Protein AF-A0A519L4U9-F1 (afdb_monomer)

pLDDT: mean 93.31, std 9.67, range [52.94, 98.75]

Nearest PDB structures (foldseek):
  1wp1-assembly2_B  TM=8.638E-01  e=1.969E+00  Pseudomonas aeruginosa
  1yc9-assembly1_A-3  TM=9.844E-01  e=3.446E+00  Vibrio cholerae
  6zre-assembly2_B  TM=9.024E-01  e=6.032E+00  Pseudomonas aeruginosa PAO1
  5iuy-assembly1_A  TM=9.307E-01  e=9.844E+00  Pseudomonas aeruginosa PAO1

Mean predicted aligned error: 4.93 Å

Structure (mmCIF, N/CA/C/O backbone):
data_AF-A0A519L4U9-F1
#
_entry.id   AF-A0A519L4U9-F1
#
loop_
_atom_site.group_PDB
_atom_site.id
_atom_site.type_symbol
_atom_site.label_atom_id
_atom_site.label_alt_id
_atom_site.label_comp_id
_a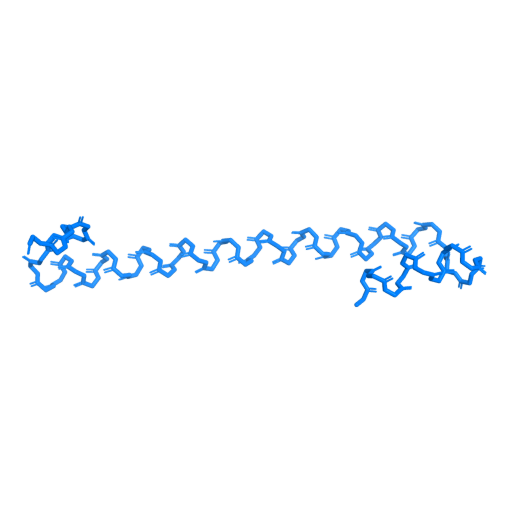tom_site.label_asym_id
_atom_site.label_entity_id
_atom_site.label_seq_id
_atom_site.pdbx_PDB_ins_code
_atom_si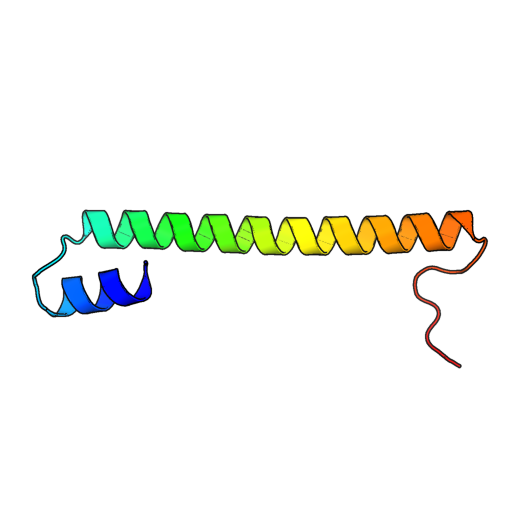te.Cartn_x
_atom_site.Cartn_y
_atom_site.Cartn_z
_atom_site.occupancy
_atom_site.B_iso_or_equiv
_atom_site.auth_seq_id
_atom_site.auth_comp_id
_atom_site.auth_asym_id
_atom_site.auth_atom_id
_atom_site.pdbx_PDB_model_num
ATOM 1 N N . ALA A 1 1 ? 5.739 -5.808 -12.681 1.00 87.19 1 ALA A N 1
ATOM 2 C CA . ALA A 1 1 ? 6.647 -4.704 -13.057 1.00 87.19 1 ALA A CA 1
ATOM 3 C C . ALA A 1 1 ? 8.032 -4.845 -12.409 1.00 87.19 1 ALA A C 1
ATOM 5 O O . ALA A 1 1 ? 8.883 -5.436 -13.051 1.00 87.19 1 ALA A O 1
ATOM 6 N N . TYR A 1 2 ? 8.256 -4.453 -11.141 1.00 95.50 2 TYR A N 1
ATOM 7 C CA . TYR A 1 2 ? 9.603 -4.427 -10.517 1.00 95.50 2 TYR A CA 1
ATOM 8 C C . TYR A 1 2 ? 10.462 -5.696 -10.703 1.00 95.50 2 TYR A C 1
ATOM 10 O O . TYR A 1 2 ? 11.628 -5.594 -11.065 1.00 95.50 2 TYR A O 1
ATOM 18 N N . ARG A 1 3 ? 9.906 -6.903 -10.488 1.00 95.94 3 ARG A N 1
ATOM 19 C CA . ARG A 1 3 ? 10.672 -8.160 -10.652 1.00 95.94 3 ARG A CA 1
ATOM 20 C C . ARG A 1 3 ? 11.215 -8.339 -12.074 1.00 95.94 3 ARG A C 1
ATOM 22 O O . ARG A 1 3 ? 12.357 -8.750 -12.227 1.00 95.94 3 ARG A O 1
ATOM 29 N N . LEU A 1 4 ? 10.407 -8.009 -13.082 1.00 95.81 4 LEU A N 1
ATOM 30 C CA . LEU A 1 4 ? 10.820 -8.048 -14.485 1.00 95.81 4 LEU A CA 1
ATOM 31 C C . LEU A 1 4 ? 11.854 -6.958 -14.775 1.00 95.81 4 LEU A C 1
ATOM 33 O O . LEU A 1 4 ? 12.848 -7.238 -15.434 1.00 95.81 4 LEU A O 1
ATOM 37 N N . SER A 1 5 ? 11.672 -5.756 -14.218 1.00 95.38 5 SER A N 1
ATOM 38 C CA . SER A 1 5 ? 12.647 -4.668 -14.342 1.00 95.38 5 SER A CA 1
ATOM 39 C C . SER A 1 5 ? 14.013 -5.047 -13.772 1.00 95.38 5 SER A C 1
ATOM 41 O O . SER A 1 5 ? 15.026 -4.798 -14.412 1.00 95.38 5 SER A O 1
ATOM 43 N N . ARG A 1 6 ? 14.050 -5.732 -12.622 1.00 95.94 6 ARG A N 1
ATOM 44 C CA . ARG A 1 6 ? 15.291 -6.238 -12.018 1.00 95.94 6 ARG A CA 1
ATOM 45 C C . ARG A 1 6 ? 16.021 -7.219 -12.940 1.00 95.94 6 ARG A C 1
ATOM 47 O O . ARG A 1 6 ? 17.205 -7.037 -13.186 1.00 95.94 6 ARG A O 1
ATOM 54 N N . ILE A 1 7 ? 15.301 -8.201 -13.485 1.00 97.38 7 ILE A N 1
ATOM 55 C CA . ILE A 1 7 ? 15.860 -9.185 -14.428 1.00 97.38 7 ILE A CA 1
ATOM 56 C C . ILE A 1 7 ? 16.367 -8.487 -15.700 1.00 97.38 7 ILE A C 1
ATOM 58 O O . ILE A 1 7 ? 17.440 -8.803 -16.203 1.00 97.38 7 ILE A O 1
ATOM 62 N N . GLY A 1 8 ? 15.615 -7.515 -16.223 1.00 95.44 8 GLY A N 1
ATOM 63 C CA . GLY A 1 8 ? 16.030 -6.754 -17.400 1.00 95.44 8 GLY A CA 1
ATOM 64 C C . GLY A 1 8 ? 17.269 -5.893 -17.151 1.00 95.44 8 GLY A C 1
ATOM 65 O O . GLY A 1 8 ? 18.111 -5.802 -18.037 1.00 9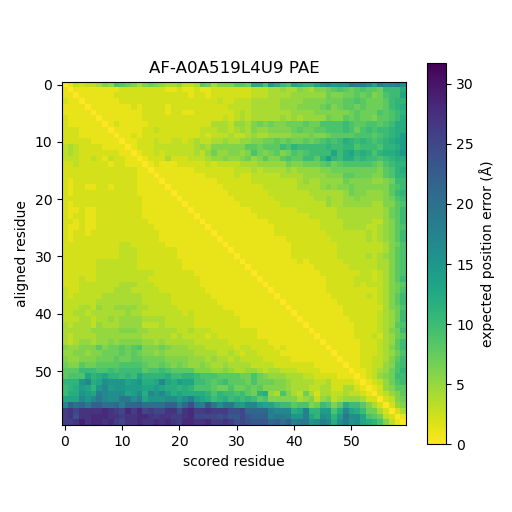5.44 8 GLY A O 1
ATOM 66 N N . THR A 1 9 ? 17.428 -5.317 -15.956 1.00 95.94 9 THR A N 1
ATOM 67 C CA . THR A 1 9 ? 18.647 -4.589 -15.573 1.00 95.94 9 THR A CA 1
ATOM 68 C C . THR A 1 9 ? 19.844 -5.525 -15.414 1.00 95.94 9 THR A C 1
ATOM 70 O O . THR A 1 9 ? 20.916 -5.201 -15.913 1.00 95.94 9 THR A O 1
ATOM 73 N N . GLU A 1 10 ? 19.670 -6.696 -14.791 1.00 95.44 10 GLU A N 1
ATOM 74 C CA . GLU A 1 10 ? 20.713 -7.736 -14.706 1.00 95.44 10 GLU A CA 1
ATOM 75 C C . GLU A 1 10 ? 21.172 -8.191 -16.105 1.00 95.44 10 GLU A C 1
ATOM 77 O O . GLU A 1 10 ? 22.353 -8.445 -16.322 1.00 95.4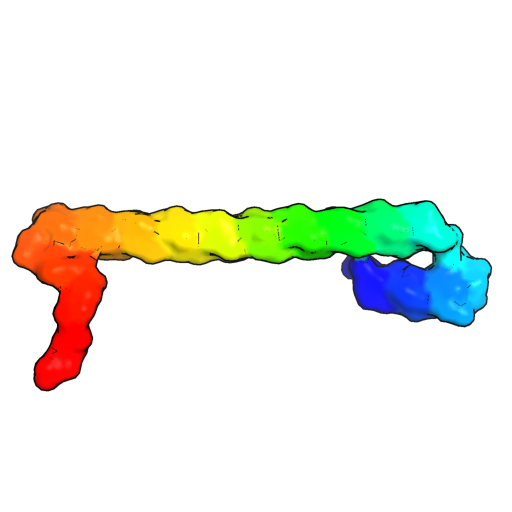4 10 GLU A O 1
ATOM 82 N N . ALA A 1 11 ? 20.259 -8.213 -17.081 1.00 96.56 11 ALA A N 1
ATOM 83 C CA . ALA A 1 11 ? 20.552 -8.514 -18.482 1.00 96.56 11 ALA A CA 1
ATOM 84 C C . ALA A 1 11 ? 21.045 -7.306 -19.312 1.00 96.56 11 ALA A C 1
ATOM 86 O O . ALA A 1 11 ? 21.194 -7.436 -20.526 1.00 96.56 11 ALA A O 1
ATOM 87 N N . GLY A 1 12 ? 21.232 -6.125 -18.709 1.00 95.88 12 GLY A N 1
ATOM 88 C CA . GLY A 1 12 ? 21.655 -4.900 -19.404 1.00 95.88 12 GLY A CA 1
ATOM 89 C C . GLY A 1 12 ? 20.611 -4.277 -20.343 1.00 95.88 12 GLY A C 1
ATOM 90 O O . GLY A 1 12 ? 20.941 -3.381 -21.112 1.00 95.88 12 GLY A O 1
ATOM 91 N N . ARG A 1 13 ? 19.352 -4.731 -20.299 1.00 96.31 13 ARG A N 1
ATOM 92 C CA . ARG A 1 13 ? 18.256 -4.286 -21.185 1.00 96.31 13 ARG A CA 1
ATOM 93 C C . ARG A 1 13 ? 17.401 -3.158 -20.607 1.00 96.31 13 ARG A C 1
ATOM 95 O O . ARG A 1 13 ? 16.577 -2.605 -21.325 1.00 96.31 13 ARG A O 1
ATOM 102 N N . ILE A 1 14 ? 17.537 -2.865 -19.313 1.00 95.69 14 ILE A N 1
ATOM 103 C CA . ILE A 1 14 ? 16.768 -1.834 -18.598 1.00 95.69 14 ILE A CA 1
ATOM 104 C C . ILE A 1 14 ? 17.726 -0.958 -17.803 1.00 95.69 14 ILE A C 1
ATOM 106 O O . ILE A 1 14 ? 18.616 -1.462 -17.112 1.00 95.69 14 ILE A O 1
ATOM 110 N N . SER A 1 15 ? 17.509 0.354 -17.858 1.00 97.25 15 SER A N 1
ATOM 111 C CA . SER A 1 15 ? 18.348 1.323 -17.159 1.00 97.25 15 SER A CA 1
ATOM 112 C C . SER A 1 15 ? 18.186 1.257 -15.630 1.00 97.25 15 SER A C 1
ATOM 114 O O . SER A 1 15 ? 17.140 0.884 -15.091 1.00 97.25 15 SER A O 1
ATOM 116 N N . GLN A 1 16 ? 19.213 1.693 -14.892 1.00 95.25 16 GLN A N 1
ATOM 117 C CA . GLN A 1 16 ? 19.139 1.813 -13.426 1.00 95.25 16 GLN A CA 1
ATOM 118 C C . GLN A 1 16 ? 18.065 2.813 -12.971 1.00 95.25 16 GLN A C 1
ATOM 120 O O . GLN A 1 16 ? 17.482 2.650 -11.898 1.00 95.25 16 GLN A O 1
ATOM 125 N N . LEU A 1 17 ? 17.791 3.844 -13.777 1.00 96.81 17 LEU A N 1
ATOM 126 C CA . LEU A 1 17 ? 16.741 4.820 -13.495 1.00 96.81 17 LEU A CA 1
ATOM 127 C C . LEU A 1 17 ? 15.360 4.153 -13.508 1.00 96.81 17 LEU A C 1
ATOM 129 O O . LEU A 1 17 ? 14.603 4.289 -12.549 1.00 96.81 17 LEU A O 1
ATOM 133 N N . GLU A 1 18 ? 15.055 3.369 -14.539 1.00 96.00 18 GLU A N 1
ATOM 134 C CA . GLU A 1 18 ? 13.779 2.654 -14.645 1.00 96.00 18 GLU A CA 1
ATOM 135 C C . GLU A 1 18 ? 13.596 1.613 -13.533 1.00 96.00 18 GLU A C 1
ATOM 137 O O . GLU A 1 18 ? 12.510 1.489 -12.955 1.00 96.00 18 GLU A O 1
ATOM 142 N N . LEU A 1 19 ? 14.663 0.899 -13.153 1.00 97.19 19 LEU A N 1
ATOM 143 C CA . LEU A 1 19 ? 14.624 0.004 -11.995 1.00 97.19 19 LEU A CA 1
ATOM 144 C C . LEU A 1 19 ? 14.261 0.763 -10.708 1.00 97.19 19 LEU A C 1
ATOM 146 O O . LEU A 1 19 ? 13.444 0.285 -9.916 1.00 97.19 19 LEU A O 1
ATOM 150 N N . ARG A 1 20 ? 14.821 1.962 -10.501 1.00 97.44 20 ARG A N 1
ATOM 151 C CA . ARG A 1 20 ? 14.498 2.806 -9.337 1.00 97.44 20 ARG A CA 1
ATOM 152 C C . ARG A 1 20 ? 13.051 3.286 -9.369 1.00 97.44 20 ARG A C 1
ATOM 154 O O . ARG A 1 20 ? 12.378 3.172 -8.348 1.00 97.44 20 ARG A O 1
ATOM 161 N N . VAL A 1 21 ? 12.546 3.731 -10.520 1.00 98.00 21 VAL A N 1
ATOM 162 C CA . VAL A 1 21 ? 11.140 4.149 -10.679 1.00 98.00 21 VAL A CA 1
ATOM 163 C C . VAL A 1 21 ? 10.190 3.004 -10.327 1.00 98.00 21 VAL A C 1
ATOM 165 O O . VAL A 1 21 ? 9.291 3.165 -9.500 1.00 98.00 21 VAL A O 1
ATOM 168 N N . THR A 1 22 ? 10.421 1.811 -10.881 1.00 97.62 22 THR A N 1
ATOM 169 C CA . THR A 1 22 ? 9.568 0.647 -10.593 1.00 97.62 22 THR A CA 1
ATOM 170 C C . THR A 1 22 ? 9.682 0.160 -9.147 1.00 97.62 22 THR A C 1
ATOM 172 O O . THR A 1 22 ? 8.702 -0.351 -8.597 1.00 97.62 22 THR A O 1
ATOM 175 N N . ARG A 1 23 ? 10.839 0.345 -8.497 1.00 98.06 23 ARG A N 1
ATOM 176 C CA . ARG A 1 23 ? 11.014 0.077 -7.063 1.00 98.06 23 ARG A CA 1
ATOM 177 C C . ARG A 1 23 ? 10.207 1.049 -6.207 1.00 98.06 23 ARG A C 1
ATOM 179 O O . ARG A 1 23 ? 9.521 0.597 -5.293 1.00 98.06 23 ARG A O 1
ATOM 186 N N . THR A 1 24 ? 10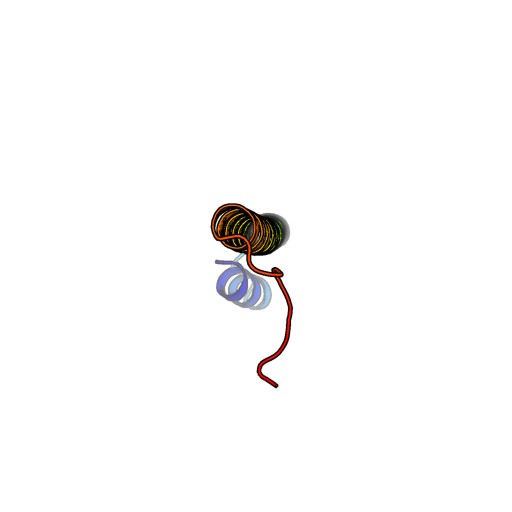.257 2.345 -6.509 1.00 98.50 24 THR A N 1
ATOM 187 C CA . THR A 1 24 ? 9.459 3.367 -5.816 1.00 98.50 24 THR A CA 1
ATOM 188 C C . THR A 1 24 ? 7.970 3.068 -5.950 1.00 98.50 24 THR A C 1
ATOM 190 O O . THR A 1 24 ? 7.278 3.003 -4.939 1.00 98.50 24 THR A O 1
ATOM 193 N N . ALA A 1 25 ? 7.494 2.753 -7.159 1.00 98.25 25 ALA A N 1
ATOM 194 C CA . ALA A 1 25 ? 6.098 2.376 -7.383 1.00 98.25 25 ALA A CA 1
ATOM 195 C C . ALA A 1 25 ? 5.674 1.138 -6.566 1.00 98.25 25 ALA A C 1
ATOM 197 O O . ALA A 1 25 ? 4.586 1.114 -5.993 1.00 98.25 25 ALA A O 1
ATOM 198 N N . LEU A 1 26 ? 6.539 0.119 -6.454 1.00 98.12 26 LEU A N 1
ATOM 199 C CA . LEU A 1 26 ? 6.274 -1.049 -5.607 1.00 98.12 26 LEU A CA 1
ATOM 200 C C . LEU A 1 26 ? 6.168 -0.678 -4.120 1.00 98.12 26 LEU A C 1
ATOM 202 O O . LEU A 1 26 ? 5.332 -1.240 -3.415 1.00 98.12 26 LEU A O 1
ATOM 206 N N . ILE A 1 27 ? 7.019 0.227 -3.633 1.00 98.50 27 ILE A N 1
ATOM 207 C CA . ILE A 1 27 ? 6.968 0.699 -2.243 1.00 98.50 27 ILE A CA 1
ATOM 208 C C . ILE A 1 27 ? 5.660 1.455 -2.000 1.00 98.50 27 ILE A C 1
ATOM 210 O O . ILE A 1 27 ? 4.938 1.097 -1.076 1.00 98.50 27 ILE A O 1
ATOM 214 N N . SER A 1 28 ? 5.300 2.405 -2.866 1.00 98.50 28 SER A N 1
ATOM 215 C CA . SER A 1 28 ? 4.035 3.144 -2.761 1.00 98.50 28 SER A CA 1
ATOM 216 C C . SER A 1 28 ? 2.817 2.216 -2.767 1.00 98.50 28 SER A C 1
ATOM 218 O O . SER A 1 28 ? 1.924 2.365 -1.938 1.00 98.50 28 SER A O 1
ATOM 220 N N . ALA A 1 29 ? 2.803 1.202 -3.638 1.00 98.44 29 ALA A N 1
ATOM 221 C CA . ALA A 1 29 ? 1.726 0.213 -3.673 1.00 98.44 29 ALA A CA 1
ATOM 222 C C . ALA A 1 29 ? 1.646 -0.618 -2.379 1.00 98.44 29 ALA A C 1
ATOM 224 O O . ALA A 1 29 ? 0.556 -0.944 -1.915 1.00 98.44 29 ALA A O 1
ATOM 225 N N . ARG A 1 30 ? 2.792 -0.955 -1.771 1.00 98.50 30 ARG A N 1
ATOM 226 C CA . ARG A 1 30 ? 2.828 -1.661 -0.481 1.00 98.50 30 ARG A CA 1
ATOM 227 C C . ARG A 1 30 ? 2.299 -0.799 0.657 1.00 98.50 30 ARG A C 1
ATOM 229 O O . ARG A 1 30 ? 1.547 -1.322 1.470 1.00 98.50 30 ARG A O 1
ATOM 236 N N . THR A 1 31 ? 2.657 0.482 0.693 1.00 98.62 31 THR A N 1
ATOM 237 C CA . THR A 1 31 ? 2.111 1.435 1.667 1.00 98.62 31 THR A CA 1
ATOM 238 C C . THR A 1 31 ? 0.595 1.521 1.531 1.00 98.62 31 THR A C 1
ATOM 240 O O . THR A 1 31 ? -0.111 1.226 2.487 1.00 98.62 31 THR A O 1
ATOM 243 N N . SER A 1 32 ? 0.089 1.746 0.315 1.00 98.62 32 SER A N 1
ATOM 244 C CA . SER A 1 32 ? -1.355 1.797 0.055 1.00 98.62 32 SER A CA 1
ATOM 245 C C . SER A 1 32 ? -2.084 0.507 0.463 1.00 98.62 32 SER A C 1
ATOM 247 O O . SER A 1 32 ? -3.183 0.558 1.012 1.00 98.62 32 SER A O 1
ATOM 249 N N . ALA A 1 33 ? -1.467 -0.662 0.264 1.00 98.62 33 ALA A N 1
ATOM 250 C CA . ALA A 1 33 ? -2.040 -1.930 0.712 1.00 98.62 33 ALA A CA 1
ATOM 251 C C . ALA A 1 33 ? -2.102 -2.057 2.246 1.00 98.62 33 ALA A C 1
ATOM 253 O O . ALA A 1 33 ? -3.016 -2.698 2.765 1.00 98.62 33 ALA A O 1
ATOM 254 N N . VAL A 1 34 ? -1.141 -1.485 2.976 1.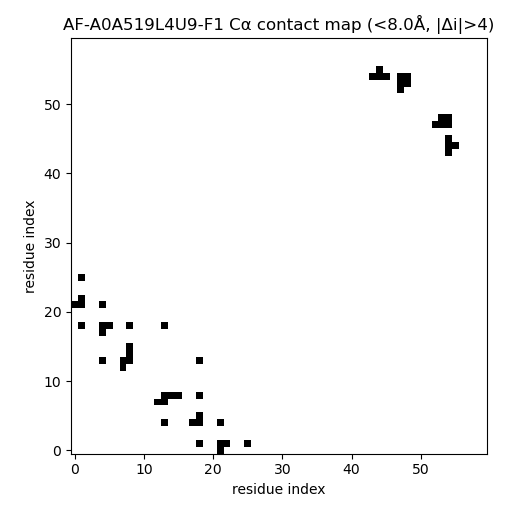00 98.75 34 VAL A N 1
ATOM 255 C CA . VAL A 1 34 ? -1.184 -1.417 4.445 1.00 98.75 34 VAL A CA 1
ATOM 256 C C . VAL A 1 34 ? -2.273 -0.449 4.895 1.00 98.75 34 VA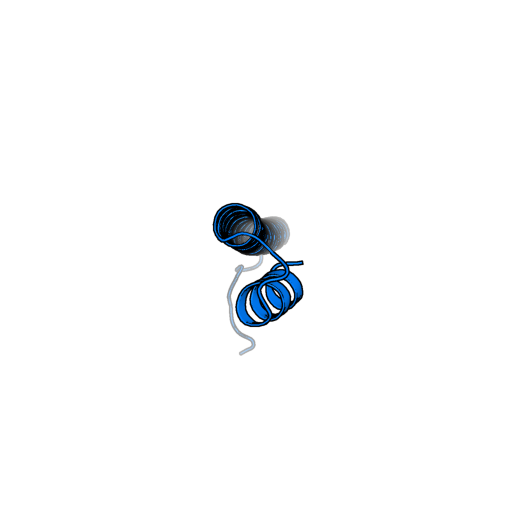L A C 1
ATOM 258 O O . VAL A 1 34 ? -3.086 -0.828 5.735 1.00 98.75 34 VAL A O 1
ATOM 261 N N . ASP A 1 35 ? -2.360 0.732 4.286 1.00 98.62 35 ASP A N 1
ATOM 262 C CA . ASP A 1 35 ? -3.387 1.729 4.606 1.00 98.62 35 ASP A CA 1
ATOM 263 C C . ASP A 1 35 ? -4.798 1.161 4.406 1.00 98.62 35 ASP A C 1
ATOM 265 O O . ASP A 1 35 ? -5.654 1.280 5.280 1.00 98.62 35 ASP A O 1
ATOM 269 N N . ALA A 1 36 ? -5.025 0.439 3.304 1.00 98.69 36 ALA A N 1
ATOM 270 C CA . ALA A 1 36 ? -6.297 -0.231 3.042 1.00 98.69 36 ALA A CA 1
ATOM 271 C C . ALA A 1 36 ? -6.638 -1.298 4.100 1.00 98.69 36 ALA A C 1
ATOM 273 O O . ALA A 1 36 ? -7.800 -1.451 4.478 1.00 98.69 36 ALA A O 1
ATOM 274 N N . ARG A 1 37 ? -5.638 -2.034 4.607 1.00 98.31 37 ARG A N 1
ATOM 275 C CA . ARG A 1 37 ? -5.843 -3.010 5.692 1.00 98.31 37 ARG A CA 1
ATOM 276 C C . ARG A 1 37 ? -6.189 -2.320 7.006 1.00 98.31 37 ARG A C 1
ATOM 278 O O . ARG A 1 37 ? -7.082 -2.792 7.700 1.00 98.31 37 ARG A O 1
ATOM 285 N N . LEU A 1 38 ? -5.524 -1.212 7.331 1.00 98.38 38 LEU A N 1
ATOM 286 C CA . LEU A 1 38 ? -5.835 -0.424 8.524 1.00 98.38 38 LEU A CA 1
ATOM 287 C C . LEU A 1 38 ? -7.247 0.163 8.449 1.00 98.38 38 LEU A C 1
ATOM 289 O O . LEU A 1 38 ? -8.008 0.017 9.401 1.00 98.38 38 LEU A O 1
ATOM 293 N N . ALA A 1 39 ? -7.623 0.737 7.304 1.00 98.50 39 ALA A N 1
ATOM 294 C CA . ALA A 1 39 ? -8.966 1.262 7.074 1.00 98.50 39 ALA A CA 1
ATOM 295 C C . ALA A 1 39 ? -10.038 0.171 7.216 1.00 98.50 39 ALA A C 1
ATOM 297 O O . ALA A 1 39 ? -11.069 0.387 7.848 1.00 98.50 39 ALA A O 1
ATOM 298 N N . ARG A 1 40 ? -9.776 -1.033 6.692 1.00 97.19 40 ARG A N 1
ATOM 299 C CA . ARG A 1 40 ? -10.666 -2.183 6.876 1.00 97.19 40 ARG A CA 1
ATOM 300 C C . ARG A 1 40 ? -10.826 -2.555 8.353 1.00 97.19 40 ARG A C 1
ATOM 302 O O . ARG A 1 40 ? -11.953 -2.715 8.803 1.00 97.19 40 ARG A O 1
ATOM 309 N N . VAL A 1 41 ? -9.729 -2.669 9.103 1.00 97.31 41 VAL A N 1
ATOM 310 C CA . VAL A 1 41 ? -9.783 -2.991 10.542 1.00 97.31 41 VAL A CA 1
ATOM 311 C C . VAL A 1 41 ? -10.550 -1.914 11.314 1.00 97.31 41 VAL A C 1
ATOM 313 O O . VAL A 1 41 ? -11.353 -2.234 12.184 1.00 97.31 41 VAL A O 1
ATOM 316 N N . GLN A 1 42 ? -10.359 -0.637 10.978 1.00 96.88 42 GLN A N 1
ATOM 317 C CA . GLN A 1 42 ? -11.126 0.463 11.569 1.00 96.88 42 GLN A CA 1
ATOM 318 C C . GLN A 1 42 ? -12.625 0.349 11.272 1.00 96.88 42 GLN A C 1
ATOM 320 O O . GLN A 1 42 ? -13.433 0.544 12.177 1.00 96.88 42 GLN A O 1
ATOM 325 N N . ALA A 1 43 ? -13.000 -0.006 10.042 1.00 96.62 43 ALA A N 1
ATOM 326 C CA . ALA A 1 43 ? -14.396 -0.234 9.680 1.00 96.62 43 ALA A CA 1
ATOM 327 C C . ALA A 1 43 ? -15.007 -1.422 10.446 1.00 96.62 43 ALA A C 1
ATOM 329 O O . ALA A 1 43 ? -16.135 -1.328 10.921 1.00 96.62 43 ALA A O 1
ATOM 330 N N . GLU A 1 44 ? -14.258 -2.514 10.620 1.00 95.69 44 GLU A N 1
ATOM 331 C CA . GLU A 1 44 ? -14.687 -3.674 11.415 1.00 95.69 44 GLU A CA 1
ATOM 332 C C . GLU A 1 44 ? -14.872 -3.312 12.901 1.00 95.69 44 GLU A C 1
ATOM 334 O O . GLU A 1 44 ? -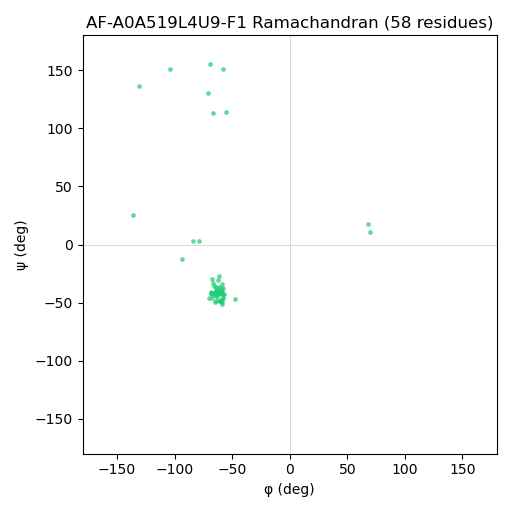15.852 -3.729 13.521 1.00 95.69 44 GLU A O 1
ATOM 339 N N . ILE A 1 45 ? -13.981 -2.483 13.464 1.00 95.56 45 ILE A N 1
ATOM 340 C CA . ILE A 1 45 ? -14.127 -1.948 14.826 1.00 95.56 45 ILE A CA 1
ATOM 341 C C . ILE A 1 45 ? -15.407 -1.124 14.955 1.00 95.56 45 ILE A C 1
ATOM 343 O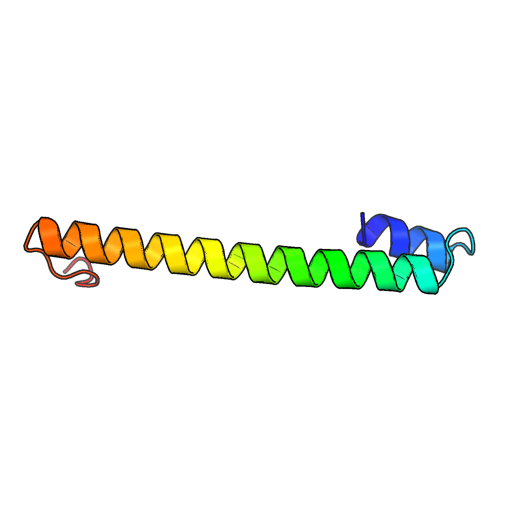 O . ILE A 1 45 ? -16.145 -1.284 15.928 1.00 95.56 45 ILE A O 1
ATOM 347 N N . GLU A 1 46 ? -15.643 -0.215 14.012 1.00 95.81 46 GLU A N 1
ATOM 348 C CA . GLU A 1 46 ? -16.796 0.677 14.070 1.00 95.81 46 GLU A CA 1
ATOM 349 C C . GLU A 1 46 ? -18.105 -0.104 13.954 1.00 95.81 46 GLU A C 1
ATOM 351 O O . GLU A 1 46 ? -19.019 0.113 14.745 1.00 95.81 46 GLU A O 1
ATOM 356 N N . LEU A 1 47 ? -18.152 -1.100 13.066 1.00 94.50 47 LEU A N 1
ATOM 357 C CA . LEU A 1 47 ? -19.283 -2.018 12.964 1.00 94.50 47 LEU A CA 1
ATOM 358 C C . LEU A 1 47 ? -19.540 -2.758 14.288 1.00 94.50 47 LEU A C 1
ATOM 360 O O . LEU A 1 47 ? -20.673 -2.814 14.755 1.00 94.50 47 LEU A O 1
ATOM 364 N N . ALA A 1 48 ? -18.496 -3.285 14.937 1.00 93.50 48 ALA A N 1
ATOM 365 C CA . ALA A 1 48 ? -18.652 -3.963 16.224 1.00 93.50 48 ALA A CA 1
ATOM 366 C C . ALA A 1 48 ? -19.224 -3.032 17.307 1.00 93.50 48 ALA A C 1
ATOM 368 O O . ALA A 1 48 ? -20.098 -3.447 18.068 1.00 93.50 48 ALA A O 1
ATOM 369 N N . ARG A 1 49 ? -18.780 -1.767 17.346 1.00 91.69 49 ARG A N 1
ATOM 370 C CA . ARG A 1 49 ? -19.316 -0.755 18.271 1.00 91.69 49 ARG A CA 1
ATOM 371 C C . ARG A 1 49 ? -20.783 -0.445 18.003 1.00 91.69 49 ARG A C 1
ATOM 373 O O . ARG A 1 49 ? -21.547 -0.358 18.960 1.00 91.69 49 ARG A O 1
ATOM 380 N N . GLN A 1 50 ? -21.170 -0.299 16.736 1.00 94.00 50 GLN A N 1
ATOM 381 C CA . GLN A 1 50 ? -22.568 -0.094 16.342 1.00 94.00 50 GLN A CA 1
ATOM 382 C C . GLN A 1 50 ? -23.454 -1.263 16.781 1.00 94.00 50 GLN A C 1
ATOM 384 O O . GLN A 1 50 ? -24.560 -1.047 17.270 1.00 94.00 50 GLN A O 1
ATOM 389 N N . ASP A 1 51 ? -22.929 -2.485 16.712 1.00 93.19 51 ASP A N 1
ATOM 390 C CA . ASP A 1 51 ? -23.617 -3.691 17.173 1.00 93.19 51 ASP A CA 1
ATOM 391 C C . ASP A 1 51 ? -23.576 -3.881 18.705 1.00 93.19 51 ASP A C 1
ATOM 393 O O . ASP A 1 51 ? -24.038 -4.904 19.213 1.00 93.19 51 ASP A O 1
ATOM 397 N N . GLY A 1 52 ? -22.993 -2.941 19.463 1.00 91.75 52 GLY A N 1
ATOM 398 C CA . GLY A 1 52 ? -22.855 -3.032 20.922 1.00 91.75 52 GLY A CA 1
ATOM 399 C C . GLY A 1 52 ? -21.890 -4.127 21.395 1.00 91.75 52 GLY A C 1
ATOM 400 O O . GLY A 1 52 ? -21.934 -4.533 22.557 1.00 91.75 52 GLY A O 1
ATOM 401 N N . ARG A 1 53 ? -21.023 -4.625 20.507 1.00 89.25 53 ARG A N 1
ATOM 402 C CA . ARG A 1 53 ? -20.056 -5.698 20.768 1.00 89.25 53 ARG A CA 1
ATOM 403 C C . ARG A 1 53 ? -18.646 -5.135 20.937 1.00 89.25 53 ARG A C 1
ATOM 405 O O . ARG A 1 53 ? -18.270 -4.123 20.348 1.00 89.25 53 ARG A O 1
ATOM 412 N N . ALA A 1 54 ? -17.823 -5.819 21.729 1.00 86.31 54 ALA A N 1
ATOM 413 C CA . ALA A 1 54 ? -16.415 -5.463 21.857 1.00 86.31 54 ALA A CA 1
ATOM 414 C C . ALA A 1 54 ? -15.650 -5.815 20.553 1.00 86.31 54 ALA A C 1
ATOM 416 O O . ALA A 1 54 ? -15.739 -6.958 20.106 1.00 86.31 54 ALA A O 1
ATOM 417 N N . PRO A 1 55 ? -14.856 -4.897 19.963 1.00 82.44 55 PRO A N 1
ATOM 418 C CA . PRO A 1 55 ? -14.199 -5.103 18.661 1.00 82.44 55 PRO A CA 1
ATOM 419 C C . PRO A 1 55 ? -13.197 -6.262 18.578 1.00 82.44 55 PRO A C 1
ATOM 421 O O . PRO A 1 55 ? -12.965 -6.794 17.498 1.00 82.44 55 PRO A O 1
ATOM 424 N N . PHE A 1 56 ? -12.582 -6.635 19.704 1.00 79.75 56 PHE A N 1
ATOM 425 C CA . PHE A 1 56 ? -11.494 -7.621 19.757 1.00 79.75 56 PHE A CA 1
ATOM 426 C C . PHE A 1 56 ? -11.633 -8.620 20.911 1.00 79.75 56 PHE A C 1
ATOM 428 O O . PHE A 1 56 ? -10.629 -9.154 21.382 1.00 79.75 56 PHE A O 1
ATOM 435 N N . GLN A 1 57 ? -12.848 -8.878 21.404 1.00 73.44 57 GLN A N 1
ATOM 436 C CA . GLN A 1 57 ? -13.020 -10.010 22.316 1.00 73.44 57 GLN A CA 1
ATOM 437 C C . GLN A 1 57 ? -12.775 -11.298 21.524 1.00 73.44 57 GLN A C 1
ATOM 439 O O . GLN A 1 57 ? -13.500 -11.604 20.580 1.00 73.44 57 GLN A O 1
ATOM 444 N N . GLY A 1 58 ? -11.694 -12.007 21.861 1.00 61.16 58 GLY A N 1
ATOM 445 C CA . GLY A 1 58 ? -11.418 -13.328 21.305 1.00 61.16 58 GLY A CA 1
ATOM 446 C C . GLY A 1 58 ? -12.577 -14.278 21.598 1.00 61.16 58 GLY A C 1
ATOM 447 O O . GLY A 1 58 ? -13.273 -14.105 22.598 1.00 61.16 58 GLY A O 1
ATOM 448 N N . ALA A 1 59 ? -12.785 -15.268 20.727 1.00 55.78 59 ALA A N 1
ATOM 449 C CA . ALA A 1 59 ? -13.693 -16.369 21.027 1.00 55.78 59 ALA A CA 1
ATOM 450 C C . ALA A 1 59 ? -13.247 -17.007 22.354 1.00 55.78 59 ALA A C 1
ATOM 452 O O . ALA A 1 59 ? -12.118 -17.494 22.440 1.00 55.78 59 ALA A O 1
ATOM 453 N N . GLN A 1 60 ? -14.085 -16.899 23.387 1.00 52.94 60 GLN A N 1
ATOM 454 C CA . GLN A 1 60 ? -13.898 -17.605 24.653 1.00 52.94 60 GLN A CA 1
ATOM 455 C C . GLN A 1 60 ? -14.196 -19.092 24.459 1.00 52.94 60 GLN A C 1
ATOM 457 O O . GLN A 1 60 ? -15.188 -19.393 23.754 1.00 52.94 60 GLN A O 1
#

Foldseek 3Di:
DLVVLVVCVVVVNHDPVVNVVVVVVVVVVVVVVVVVVVVVLVVQCVVCVVVVHHSDDPDD

Secondary structure (DSSP, 8-state):
-HHHHHHHHHTTSS-HHHHHHHHHHHHHHHHHHHHHHHHHHHHHHHHHHHTT--TT----

Solvent-accessible surface area (backbone atoms only — not comparable to full-atom values): 3436 Å² total; per-residue (Å²): 108,47,74,58,37,51,54,31,36,77,70,70,76,38,56,73,64,58,39,50,53,36,45,52,53,53,50,54,52,51,50,52,55,50,52,54,50,51,54,50,52,51,50,53,35,51,50,25,51,75,71,75,41,72,67,76,71,69,91,126

Radius of gyration: 20.14 Å; Cα contacts (8 Å, |Δi|>4): 26; chains: 1; bounding box: 45×22×46 Å

Sequence (60 aa):
AYRLSRIGTEAGRISQLELRVTRTALISARTSAVDARLARVQAEIELARQDGRAPFQGAQ